Protein AF-A0A0F9EIQ6-F1 (afdb_monomer_lite)

Secondary structure (DSSP, 8-state):
-PPPPPTTS--SSS------S-EEEE-STTTSSTT--EEEEEEES-TTS---EEEEEEETTEEESSS-------TT-------SS--SSSSSHHHHHHHHTSTT--HHHHHHHHHTT--SHHHHHHS-HHHHHHHSTT--HHHHHHHHHHHHHHH--

Structure (mmCIF, N/CA/C/O backbone):
data_AF-A0A0F9EIQ6-F1
#
_entry.id   AF-A0A0F9EIQ6-F1
#
loop_
_atom_site.group_PDB
_atom_site.id
_atom_site.type_symbol
_atom_site.label_atom_id
_atom_site.label_alt_id
_atom_site.label_comp_id
_atom_site.label_asym_id
_atom_site.label_entity_id
_atom_site.label_seq_id
_atom_site.pdbx_PDB_ins_code
_atom_site.Cartn_x
_atom_site.Cartn_y
_atom_site.Cartn_z
_atom_site.occupancy
_atom_site.B_iso_or_equiv
_atom_site.auth_seq_id
_atom_site.auth_comp_id
_atom_site.auth_asym_id
_atom_site.auth_atom_id
_atom_site.pdbx_PDB_model_num
ATOM 1 N N . MET A 1 1 ? 57.413 -4.493 -30.061 1.00 41.44 1 MET A N 1
ATOM 2 C CA . MET A 1 1 ? 56.645 -3.325 -30.537 1.00 41.44 1 MET A CA 1
ATOM 3 C C . MET A 1 1 ? 55.177 -3.690 -30.357 1.00 41.44 1 MET A C 1
ATOM 5 O O . MET A 1 1 ? 54.703 -4.554 -31.079 1.00 41.44 1 MET A O 1
ATOM 9 N N . MET A 1 2 ? 54.536 -3.209 -29.285 1.00 45.44 2 MET A N 1
ATOM 10 C CA . MET A 1 2 ? 53.134 -3.525 -28.964 1.00 45.44 2 MET A CA 1
ATOM 11 C C . MET A 1 2 ? 52.234 -2.839 -29.995 1.00 45.44 2 MET A C 1
ATOM 13 O O . MET A 1 2 ? 52.327 -1.624 -30.164 1.00 45.44 2 MET A O 1
ATOM 17 N N . GLY A 1 3 ? 51.441 -3.623 -30.724 1.00 55.28 3 GLY A N 1
ATOM 18 C CA . GLY A 1 3 ? 50.547 -3.126 -31.766 1.00 55.28 3 GLY A CA 1
ATOM 19 C C . GLY A 1 3 ? 49.452 -2.238 -31.180 1.00 55.28 3 GLY A C 1
ATOM 20 O O . GLY A 1 3 ? 48.788 -2.620 -30.221 1.00 55.28 3 GLY A O 1
ATOM 21 N N . MET A 1 4 ? 49.285 -1.046 -31.754 1.00 56.00 4 MET A N 1
ATOM 22 C CA . MET A 1 4 ? 48.100 -0.212 -31.552 1.00 56.00 4 MET A CA 1
ATOM 23 C C . MET A 1 4 ? 46.878 -0.974 -32.068 1.00 56.00 4 MET A C 1
ATOM 25 O O . MET A 1 4 ? 46.788 -1.232 -33.265 1.00 56.00 4 MET A O 1
ATOM 29 N N . PHE A 1 5 ? 45.945 -1.309 -31.180 1.00 60.25 5 PHE A N 1
ATOM 30 C CA . PHE A 1 5 ? 44.615 -1.758 -31.582 1.00 60.25 5 PHE A CA 1
ATOM 31 C C . PHE A 1 5 ? 43.835 -0.561 -32.137 1.00 60.25 5 PHE A C 1
ATOM 33 O O . PHE A 1 5 ? 43.821 0.517 -31.534 1.00 60.25 5 PHE A O 1
ATOM 40 N N . SER A 1 6 ? 43.222 -0.740 -33.306 1.00 61.97 6 SER A N 1
ATOM 41 C CA . SER A 1 6 ? 42.300 0.236 -33.892 1.00 61.97 6 SER A CA 1
ATOM 42 C C . SER A 1 6 ? 41.037 0.326 -33.031 1.00 61.97 6 SER A C 1
ATOM 44 O O . SER A 1 6 ? 40.617 -0.672 -32.453 1.00 61.97 6 SER A O 1
ATOM 46 N N . SER A 1 7 ? 40.375 1.486 -32.967 1.00 55.81 7 SER A N 1
ATOM 47 C CA . SER A 1 7 ? 39.114 1.651 -32.216 1.00 55.81 7 SER A CA 1
ATOM 48 C C . SER A 1 7 ? 37.985 0.714 -32.672 1.00 55.81 7 SER A C 1
ATOM 50 O O . SER A 1 7 ? 37.005 0.562 -31.952 1.00 55.81 7 SER A O 1
ATOM 52 N N . ASN A 1 8 ? 38.131 0.082 -33.842 1.00 57.69 8 ASN A N 1
ATOM 53 C CA . ASN A 1 8 ? 37.184 -0.886 -34.396 1.00 57.69 8 ASN A CA 1
ATOM 54 C C . ASN A 1 8 ? 37.673 -2.344 -34.322 1.00 57.69 8 ASN A C 1
ATOM 56 O O . ASN A 1 8 ? 37.017 -3.219 -34.886 1.00 57.69 8 ASN A O 1
ATOM 60 N N . ASP A 1 9 ? 38.809 -2.628 -33.677 1.00 55.47 9 ASP A N 1
ATOM 61 C CA . ASP A 1 9 ? 39.235 -4.015 -33.473 1.00 55.47 9 ASP A CA 1
ATOM 62 C C . ASP A 1 9 ? 38.365 -4.693 -32.412 1.00 55.47 9 ASP A C 1
ATOM 64 O O . ASP A 1 9 ? 38.153 -4.173 -31.315 1.00 55.47 9 ASP A O 1
ATOM 68 N N . ALA A 1 10 ? 37.871 -5.889 -32.732 1.00 56.12 10 ALA A N 1
ATOM 69 C CA . ALA A 1 10 ? 37.092 -6.691 -31.802 1.00 56.12 10 ALA A CA 1
ATOM 70 C C . ALA A 1 10 ? 38.003 -7.254 -30.698 1.00 56.12 10 ALA A C 1
ATOM 72 O O . ALA A 1 10 ? 38.812 -8.155 -30.927 1.00 56.12 10 ALA A O 1
ATOM 73 N N . ILE A 1 11 ? 37.856 -6.730 -29.482 1.00 52.25 11 ILE A N 1
ATOM 74 C CA . ILE A 1 11 ? 38.562 -7.200 -28.288 1.00 52.25 11 ILE A CA 1
ATOM 75 C C . ILE A 1 11 ? 37.680 -8.250 -27.593 1.00 52.25 11 ILE A C 1
ATOM 77 O O . ILE A 1 11 ? 36.775 -7.904 -26.840 1.00 52.25 11 ILE A O 1
ATOM 81 N N . GLY A 1 12 ? 37.950 -9.537 -27.832 1.00 43.44 12 GLY A N 1
ATOM 82 C CA . GLY A 1 12 ? 37.394 -10.645 -27.039 1.00 43.44 12 GLY A CA 1
ATOM 83 C C . GLY A 1 12 ? 36.388 -11.543 -27.766 1.00 43.44 12 GLY A C 1
ATOM 84 O O . GLY A 1 12 ? 35.511 -11.093 -28.497 1.00 43.44 12 GLY A O 1
ATOM 85 N N . GLY A 1 13 ? 36.538 -12.854 -27.562 1.00 51.72 13 GLY A N 1
ATOM 86 C CA . GLY A 1 13 ? 35.714 -13.891 -28.175 1.00 51.72 13 GLY A CA 1
ATOM 87 C C . GLY A 1 13 ? 34.242 -13.851 -27.748 1.00 51.72 13 GLY A C 1
ATOM 88 O O . GLY A 1 13 ? 33.916 -13.798 -26.570 1.00 51.72 13 GLY A O 1
ATOM 89 N N . ASN A 1 14 ? 33.376 -13.936 -28.756 1.00 55.25 14 ASN A N 1
ATOM 90 C CA . ASN A 1 14 ? 32.015 -14.471 -28.745 1.00 55.25 14 ASN A CA 1
ATOM 91 C C . ASN A 1 14 ? 31.015 -13.993 -27.670 1.00 55.25 14 ASN A C 1
ATOM 93 O O . ASN A 1 14 ? 30.280 -14.827 -27.167 1.00 55.25 14 ASN A O 1
ATOM 97 N N . ILE A 1 15 ? 30.921 -12.687 -27.391 1.00 53.84 15 ILE A N 1
ATOM 98 C CA . ILE A 1 15 ? 29.646 -11.934 -27.294 1.00 53.84 15 ILE A CA 1
ATOM 99 C C . ILE A 1 15 ? 29.951 -10.488 -27.716 1.00 53.84 15 ILE A C 1
ATOM 101 O O . ILE A 1 15 ? 30.507 -9.705 -26.949 1.00 53.84 15 ILE A O 1
ATOM 105 N N . VAL A 1 16 ? 29.588 -10.125 -28.948 1.00 54.25 16 VAL A N 1
ATOM 106 C CA . VAL A 1 16 ? 29.677 -8.747 -29.451 1.00 54.25 16 VAL A CA 1
ATOM 107 C C . VAL A 1 16 ? 28.388 -8.034 -29.052 1.00 54.25 16 VAL A C 1
ATOM 109 O O . VAL A 1 16 ? 27.379 -8.151 -29.732 1.00 54.25 16 VAL A O 1
ATOM 112 N N . ALA A 1 17 ? 28.435 -7.362 -27.901 1.00 50.94 17 ALA A N 1
ATOM 113 C CA . ALA A 1 17 ? 27.450 -6.404 -27.398 1.00 50.94 17 ALA A CA 1
ATOM 114 C C . ALA A 1 17 ? 25.972 -6.855 -27.420 1.00 50.94 17 ALA A C 1
ATOM 116 O O . ALA A 1 17 ? 25.249 -6.674 -28.397 1.00 50.94 17 ALA A O 1
ATOM 117 N N . HIS A 1 18 ? 25.460 -7.298 -26.268 1.00 53.34 18 HIS A N 1
ATOM 118 C CA . HIS A 1 18 ? 24.023 -7.212 -26.005 1.00 53.34 18 HIS A CA 1
ATOM 119 C C . HIS A 1 18 ? 23.654 -5.728 -25.831 1.00 53.34 18 HIS A C 1
ATOM 121 O O . HIS A 1 18 ? 23.654 -5.196 -24.720 1.00 53.34 18 HIS A O 1
ATOM 127 N N . GLY A 1 19 ? 23.406 -5.034 -26.943 1.00 54.16 19 GLY A N 1
ATOM 128 C CA . GLY A 1 19 ? 22.887 -3.672 -26.924 1.00 54.16 19 GLY A CA 1
ATOM 129 C C . GLY A 1 19 ? 21.518 -3.675 -26.255 1.00 54.16 19 GLY A C 1
ATOM 130 O O . GLY A 1 19 ? 20.565 -4.258 -26.776 1.00 54.16 19 GLY A O 1
ATOM 131 N N . CYS A 1 20 ? 21.409 -3.061 -25.077 1.00 60.97 20 CYS A N 1
ATOM 132 C CA . CYS A 1 20 ? 20.106 -2.787 -24.491 1.00 60.97 20 CYS A CA 1
ATOM 133 C C . CYS A 1 20 ? 19.357 -1.856 -25.453 1.00 60.97 20 CYS A C 1
ATOM 135 O O . CYS A 1 20 ? 19.760 -0.713 -25.634 1.00 60.97 20 CYS A O 1
ATOM 137 N N . HIS A 1 21 ? 18.309 -2.361 -26.107 1.00 66.44 21 HIS A N 1
ATOM 138 C CA . HIS A 1 21 ? 17.502 -1.549 -27.022 1.00 66.44 21 HIS A CA 1
ATOM 139 C C . HIS A 1 21 ? 16.711 -0.503 -26.238 1.00 66.44 21 HIS A C 1
ATOM 141 O O . HIS A 1 21 ? 16.589 0.631 -26.674 1.00 66.44 21 HIS A O 1
ATOM 147 N N . PHE A 1 22 ? 16.255 -0.874 -25.040 1.00 75.62 22 PHE A N 1
ATOM 148 C CA . PHE A 1 22 ? 15.541 -0.006 -24.119 1.00 75.62 22 PHE A CA 1
ATOM 149 C C . PHE A 1 22 ? 16.028 -0.272 -22.699 1.00 75.62 22 PHE A C 1
ATOM 151 O O . PHE A 1 22 ? 16.245 -1.425 -22.312 1.00 75.62 22 PHE A O 1
ATOM 158 N N . ARG A 1 23 ? 16.199 0.786 -21.910 1.00 80.75 23 ARG A N 1
ATOM 159 C CA . ARG A 1 23 ? 16.455 0.683 -20.472 1.00 80.75 23 ARG A CA 1
ATOM 160 C C . ARG A 1 23 ? 15.199 1.072 -19.716 1.00 80.75 23 ARG A C 1
ATOM 162 O O . ARG A 1 23 ? 14.580 2.076 -20.036 1.00 80.75 23 ARG A O 1
ATOM 169 N N . VAL A 1 24 ? 14.841 0.312 -18.688 1.00 82.88 24 VAL A N 1
ATOM 170 C CA . VAL A 1 24 ? 13.757 0.690 -17.776 1.00 82.88 24 VAL A CA 1
ATOM 171 C C . VAL A 1 24 ? 14.379 1.287 -16.523 1.00 82.88 24 VAL A C 1
ATOM 173 O O . VAL A 1 24 ? 15.178 0.638 -15.851 1.00 82.88 24 VAL A O 1
ATOM 176 N N . MET A 1 25 ? 14.034 2.534 -16.216 1.00 83.00 25 MET A N 1
ATOM 177 C CA . MET A 1 25 ? 14.493 3.230 -15.017 1.00 83.00 25 MET A CA 1
ATOM 178 C C . MET A 1 25 ? 13.326 3.418 -14.049 1.00 83.00 25 MET A C 1
ATOM 180 O O . MET A 1 25 ? 12.284 3.960 -14.419 1.00 83.00 25 MET A O 1
ATOM 184 N N . PHE A 1 26 ? 13.512 3.025 -12.788 1.00 84.19 26 PHE A N 1
ATOM 185 C CA . PHE A 1 26 ? 12.566 3.353 -11.722 1.00 84.19 26 PHE A CA 1
ATOM 186 C C . PHE A 1 26 ? 12.800 4.777 -11.223 1.00 84.19 26 PHE A C 1
ATOM 188 O O . PHE A 1 26 ? 13.928 5.162 -10.902 1.00 84.19 26 PHE A O 1
ATOM 195 N N . LYS A 1 27 ? 11.733 5.573 -11.139 1.00 80.44 27 LYS A N 1
ATOM 196 C CA . LYS A 1 27 ? 11.816 6.918 -10.568 1.00 80.44 27 LYS A CA 1
ATOM 197 C C . LYS A 1 27 ? 11.901 6.834 -9.044 1.00 80.44 27 LYS A C 1
ATOM 199 O O . LYS A 1 27 ? 11.150 6.113 -8.400 1.00 80.44 27 LYS A O 1
ATOM 204 N N . THR A 1 28 ? 12.804 7.619 -8.463 1.00 65.44 28 THR A N 1
ATOM 205 C CA . THR A 1 28 ? 13.099 7.653 -7.017 1.00 65.44 28 THR A CA 1
ATOM 206 C C . THR A 1 28 ? 12.010 8.317 -6.168 1.00 65.44 28 THR A C 1
ATOM 208 O O . THR A 1 28 ? 12.019 8.187 -4.941 1.00 65.44 28 THR A O 1
ATOM 211 N N . LYS A 1 29 ? 11.047 9.015 -6.785 1.00 53.81 29 LYS A N 1
ATOM 212 C CA . LYS A 1 29 ? 9.915 9.626 -6.076 1.00 53.81 29 LYS A CA 1
ATOM 213 C C . LYS A 1 29 ? 8.979 8.511 -5.579 1.00 53.81 29 LYS A C 1
ATOM 215 O O . LYS A 1 29 ? 8.260 7.921 -6.374 1.00 53.81 29 LYS A O 1
ATOM 220 N N . GLY A 1 30 ? 9.041 8.219 -4.278 1.00 52.59 30 GLY A N 1
ATOM 221 C CA . GLY A 1 30 ? 8.337 7.102 -3.626 1.00 52.59 30 GLY A CA 1
ATOM 222 C C . GLY A 1 30 ? 9.253 6.116 -2.888 1.00 52.59 30 GLY A C 1
ATOM 223 O O . GLY A 1 30 ? 8.770 5.357 -2.062 1.00 52.59 30 GLY A O 1
ATOM 224 N N . PHE A 1 31 ? 10.574 6.161 -3.109 1.00 49.31 31 PHE A N 1
ATOM 225 C CA . PHE A 1 31 ? 11.525 5.254 -2.441 1.00 49.31 31 PHE A CA 1
ATOM 226 C C . PHE A 1 31 ? 11.902 5.707 -1.019 1.00 49.31 31 PHE A C 1
ATOM 228 O O . PHE A 1 31 ? 12.230 4.895 -0.164 1.00 49.31 31 PHE A O 1
A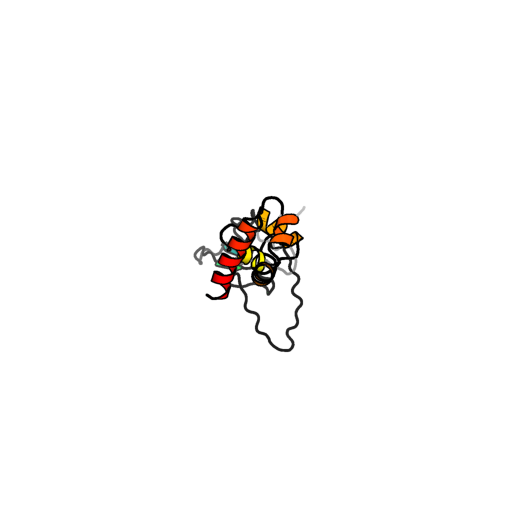TOM 235 N N . SER A 1 32 ? 11.849 7.019 -0.752 1.00 48.25 32 SER A N 1
ATOM 236 C CA . SER A 1 32 ? 12.298 7.607 0.523 1.00 48.25 32 SER A CA 1
ATOM 237 C C . SER A 1 32 ? 11.265 7.519 1.656 1.00 48.25 32 SER A C 1
ATOM 239 O O . SER A 1 32 ? 11.565 7.901 2.783 1.00 48.25 32 SER A O 1
ATOM 241 N N . SER A 1 33 ? 10.061 7.027 1.374 1.00 49.53 33 SER A N 1
ATOM 242 C CA . SER A 1 33 ? 9.023 6.761 2.368 1.00 49.53 33 SER A CA 1
ATOM 243 C C . SER A 1 33 ? 8.269 5.510 1.921 1.00 49.53 33 SER A C 1
ATOM 245 O O . SER A 1 33 ? 7.239 5.616 1.256 1.00 49.53 33 SER A O 1
ATOM 247 N N . ASN A 1 34 ? 8.839 4.334 2.209 1.00 52.38 34 ASN A N 1
ATOM 248 C CA . ASN A 1 34 ? 8.281 2.998 1.941 1.00 52.38 34 ASN A CA 1
ATOM 249 C C . ASN A 1 34 ? 6.964 2.764 2.709 1.00 52.38 34 ASN A C 1
ATOM 251 O O . ASN A 1 34 ? 6.886 1.900 3.568 1.00 52.38 34 ASN A O 1
ATOM 255 N N . ASN A 1 35 ? 5.935 3.560 2.445 1.00 54.59 35 ASN A N 1
ATOM 256 C CA . ASN A 1 35 ? 4.588 3.303 2.946 1.00 54.59 35 ASN A CA 1
ATOM 257 C C . ASN A 1 35 ? 3.709 2.695 1.837 1.00 54.59 35 ASN A C 1
ATOM 259 O O . ASN A 1 35 ? 2.791 1.941 2.112 1.00 54.59 35 ASN A O 1
ATOM 263 N N . SER A 1 36 ? 4.036 2.945 0.563 1.00 61.19 36 SER A N 1
ATOM 264 C CA . SER A 1 36 ? 3.281 2.411 -0.571 1.00 61.19 36 SER A CA 1
ATOM 265 C C . SER A 1 36 ? 4.127 1.462 -1.419 1.00 61.19 36 SER A C 1
ATOM 267 O O . SER A 1 36 ? 5.245 1.792 -1.811 1.00 61.19 36 SER A O 1
ATOM 269 N N . LEU A 1 37 ? 3.553 0.308 -1.771 1.00 73.88 37 LEU A N 1
ATOM 270 C CA . LEU A 1 37 ? 4.121 -0.708 -2.674 1.00 73.88 37 LEU A CA 1
ATOM 271 C C . LEU A 1 37 ? 4.159 -0.268 -4.154 1.00 73.88 37 LEU A C 1
ATOM 273 O O . LEU A 1 37 ? 4.540 -1.040 -5.037 1.00 73.88 37 LEU A O 1
ATOM 277 N N . LYS A 1 38 ? 3.770 0.980 -4.428 1.00 83.75 38 LYS A N 1
ATOM 278 C CA . LYS A 1 38 ? 3.698 1.596 -5.750 1.00 83.75 38 LYS A CA 1
ATOM 279 C C . LYS A 1 38 ? 5.085 1.893 -6.324 1.00 83.75 38 LYS A C 1
ATOM 281 O O . LYS A 1 38 ? 5.918 2.544 -5.693 1.00 83.75 38 LYS A O 1
ATOM 286 N N . ARG A 1 39 ? 5.316 1.485 -7.568 1.00 81.56 39 ARG A N 1
ATOM 287 C CA . ARG A 1 39 ? 6.532 1.726 -8.351 1.00 81.56 39 ARG A CA 1
ATOM 288 C C . ARG A 1 39 ? 6.185 2.445 -9.642 1.00 81.56 39 ARG A C 1
ATOM 290 O O . ARG A 1 39 ? 5.194 2.131 -10.288 1.00 81.56 39 ARG A O 1
ATOM 297 N N . ARG A 1 40 ? 7.024 3.413 -10.011 1.00 85.56 40 ARG A N 1
ATOM 298 C CA . ARG A 1 40 ? 6.909 4.174 -11.255 1.00 85.56 40 ARG A CA 1
ATOM 299 C C . ARG A 1 40 ? 8.130 3.913 -12.122 1.00 85.56 40 ARG A C 1
ATOM 301 O O . ARG A 1 40 ? 9.256 4.156 -11.679 1.00 85.56 40 ARG A O 1
ATOM 308 N N . ALA A 1 41 ? 7.907 3.442 -13.339 1.00 87.06 41 ALA A N 1
ATOM 309 C CA . ALA A 1 41 ? 8.948 3.128 -14.306 1.00 87.06 41 ALA A CA 1
ATOM 310 C C . ALA A 1 41 ? 8.823 4.003 -15.555 1.00 87.06 41 ALA A C 1
ATOM 312 O O . ALA A 1 41 ? 7.720 4.371 -15.955 1.00 87.06 41 ALA A O 1
ATOM 313 N N . ILE A 1 42 ? 9.965 4.319 -16.160 1.00 86.69 42 ILE A N 1
ATOM 314 C CA . ILE A 1 42 ? 10.060 4.966 -17.469 1.00 86.69 42 ILE A CA 1
ATOM 315 C C . ILE A 1 42 ? 10.987 4.180 -18.377 1.00 86.69 42 ILE A C 1
ATOM 317 O O . ILE A 1 42 ? 11.942 3.554 -17.909 1.00 86.69 42 ILE A O 1
ATOM 321 N N . ILE A 1 43 ? 10.735 4.274 -19.676 1.00 86.75 43 ILE A N 1
ATOM 322 C CA . ILE A 1 43 ? 11.679 3.823 -20.689 1.00 86.75 43 ILE A CA 1
ATOM 323 C C . ILE A 1 43 ? 12.701 4.940 -20.941 1.00 86.75 43 ILE A C 1
ATOM 325 O O . ILE A 1 43 ? 12.365 6.116 -21.056 1.00 86.75 43 ILE A O 1
ATOM 329 N N . VAL A 1 44 ? 13.969 4.554 -20.992 1.00 79.38 44 VAL A N 1
ATOM 330 C CA . VAL A 1 44 ? 15.145 5.379 -21.259 1.00 79.38 44 VAL A CA 1
ATOM 331 C C . VAL A 1 44 ? 15.882 4.748 -22.440 1.00 79.38 44 VAL A C 1
ATOM 333 O O . VAL A 1 44 ? 15.797 3.538 -22.653 1.00 79.38 44 VAL A O 1
ATOM 336 N N . ASP A 1 45 ? 16.596 5.562 -23.213 1.00 75.75 45 ASP A N 1
ATOM 337 C CA . ASP A 1 45 ? 17.280 5.163 -24.454 1.00 75.75 45 ASP A CA 1
ATOM 338 C C . ASP A 1 45 ? 16.344 4.696 -25.582 1.00 75.75 45 ASP A C 1
ATOM 340 O O . ASP A 1 45 ? 16.779 4.031 -26.515 1.00 75.75 45 ASP A O 1
ATOM 344 N N . ALA A 1 46 ? 15.069 5.091 -25.532 1.00 78.38 46 ALA A N 1
ATOM 345 C CA . ALA A 1 46 ? 14.117 4.932 -26.628 1.00 78.38 46 ALA A CA 1
ATOM 346 C C . ALA A 1 46 ? 13.836 6.298 -27.279 1.00 78.38 46 ALA A C 1
ATOM 348 O O . ALA A 1 46 ? 12.900 6.972 -26.859 1.00 78.38 46 ALA A O 1
ATOM 349 N N . PRO A 1 47 ? 14.624 6.761 -28.268 1.00 75.25 47 PRO A N 1
ATOM 350 C CA . PRO A 1 47 ? 14.345 8.032 -28.943 1.00 75.25 47 PRO A CA 1
ATOM 351 C C . PRO A 1 47 ? 13.020 8.008 -29.724 1.00 75.25 47 PRO A C 1
ATOM 353 O O . PRO A 1 47 ? 12.392 9.050 -29.888 1.00 75.25 47 PRO A O 1
ATOM 356 N N . ASP A 1 48 ? 12.594 6.823 -30.171 1.00 82.25 48 ASP A N 1
ATOM 357 C CA . ASP A 1 48 ? 11.385 6.627 -30.980 1.00 82.25 48 ASP A CA 1
ATOM 358 C C . ASP A 1 48 ? 10.104 6.463 -30.145 1.00 82.25 48 ASP A C 1
ATOM 360 O O . ASP A 1 48 ? 9.005 6.451 -30.701 1.00 82.25 48 ASP A O 1
ATOM 364 N N . LEU A 1 49 ? 10.221 6.327 -28.819 1.00 73.94 49 LEU A N 1
ATOM 365 C CA . LEU A 1 49 ? 9.078 6.206 -27.917 1.00 73.94 49 LEU A CA 1
ATOM 366 C C . LEU A 1 49 ? 8.992 7.445 -27.018 1.00 73.94 49 LEU A C 1
ATOM 368 O O . LEU A 1 49 ? 10.010 7.884 -26.478 1.00 73.94 49 LEU A O 1
ATOM 372 N N . PRO A 1 50 ? 7.793 8.019 -26.818 1.00 73.00 50 PRO A N 1
ATOM 373 C CA . PRO A 1 50 ? 7.626 9.094 -25.853 1.00 73.00 50 PRO A CA 1
ATOM 374 C C . PRO A 1 50 ? 8.013 8.600 -24.446 1.00 73.00 50 PRO A C 1
ATOM 376 O O . PRO A 1 50 ? 7.778 7.433 -24.122 1.00 73.00 50 PRO A O 1
ATOM 379 N N . PRO A 1 51 ? 8.594 9.464 -23.590 1.00 68.50 51 PRO A N 1
ATOM 380 C CA . PRO A 1 51 ? 8.922 9.119 -22.211 1.00 68.50 51 PRO A CA 1
ATOM 381 C C . PRO A 1 51 ? 7.637 9.037 -21.377 1.00 68.50 51 PRO A C 1
ATOM 383 O O . PRO A 1 51 ? 7.320 9.935 -20.596 1.00 68.50 51 PRO A O 1
ATOM 386 N N . GLU A 1 52 ? 6.877 7.968 -21.578 1.00 81.31 52 GLU A N 1
ATOM 387 C CA . GLU A 1 52 ? 5.693 7.650 -20.796 1.00 81.31 52 GLU A CA 1
ATOM 388 C C . GLU A 1 52 ? 6.084 6.986 -19.475 1.00 81.31 52 GLU A C 1
ATOM 390 O O . GLU A 1 52 ? 7.103 6.299 -19.349 1.00 81.31 52 GLU A O 1
ATOM 395 N N . GLU A 1 53 ? 5.269 7.246 -18.458 1.00 83.69 53 GLU A N 1
ATOM 396 C CA . GLU A 1 53 ? 5.425 6.688 -17.124 1.00 83.69 53 GLU A CA 1
ATOM 397 C C . GLU A 1 53 ? 4.377 5.601 -16.926 1.00 83.69 53 GLU A C 1
ATOM 399 O O . GLU A 1 53 ? 3.190 5.844 -17.129 1.00 83.69 53 GLU A O 1
ATOM 404 N N . THR A 1 54 ? 4.810 4.426 -16.478 1.00 84.75 54 THR A N 1
ATOM 405 C CA . THR A 1 54 ? 3.902 3.366 -16.033 1.00 84.75 54 THR A CA 1
ATOM 406 C C . THR A 1 54 ? 4.007 3.196 -14.529 1.00 84.75 54 THR A C 1
ATOM 408 O O . THR A 1 54 ? 5.087 3.338 -13.943 1.00 84.75 54 THR A O 1
ATOM 411 N N . GLU A 1 55 ? 2.881 2.893 -13.896 1.00 86.88 55 GLU A N 1
ATOM 412 C CA . GLU A 1 55 ? 2.794 2.634 -12.465 1.00 86.88 55 GLU A CA 1
ATOM 413 C C . GLU A 1 55 ? 2.325 1.201 -12.235 1.00 86.88 55 GLU A C 1
ATOM 415 O O . GLU A 1 55 ? 1.434 0.728 -12.928 1.00 86.88 55 GLU A O 1
ATOM 420 N N . PHE A 1 56 ? 2.940 0.516 -11.278 1.00 86.50 56 PHE A N 1
ATOM 421 C CA . PHE A 1 56 ? 2.560 -0.833 -10.863 1.00 86.50 56 PHE A CA 1
ATOM 422 C C . PHE A 1 56 ? 2.802 -1.000 -9.365 1.00 86.50 56 PHE A C 1
ATOM 424 O O . PHE A 1 56 ? 3.533 -0.220 -8.750 1.00 86.50 56 PHE A O 1
ATOM 431 N N . PHE A 1 57 ? 2.215 -2.026 -8.770 1.00 85.56 57 PHE A N 1
ATOM 432 C CA . PHE A 1 57 ? 2.328 -2.345 -7.355 1.00 85.56 57 PHE A CA 1
ATOM 433 C C . PHE A 1 57 ? 3.038 -3.685 -7.193 1.00 85.56 57 PHE A C 1
ATOM 435 O O . PHE A 1 57 ? 2.758 -4.645 -7.911 1.00 85.56 57 PHE A O 1
ATOM 442 N N . ILE A 1 58 ? 3.984 -3.751 -6.258 1.00 82.62 58 ILE A N 1
ATOM 443 C CA . ILE A 1 58 ? 4.592 -5.019 -5.846 1.00 82.62 58 ILE A CA 1
ATOM 444 C C . ILE A 1 58 ? 3.765 -5.544 -4.682 1.00 82.62 58 ILE A C 1
ATOM 446 O O . ILE A 1 58 ? 3.867 -5.041 -3.576 1.00 82.62 58 ILE A O 1
ATOM 450 N N . THR A 1 59 ? 2.922 -6.527 -4.934 1.00 78.69 59 THR A N 1
ATOM 451 C CA . THR A 1 59 ? 2.044 -7.133 -3.935 1.00 78.69 59 THR A CA 1
ATOM 452 C C . THR A 1 59 ? 2.593 -8.477 -3.477 1.00 78.69 59 THR A C 1
ATOM 454 O O . THR A 1 59 ? 3.536 -9.025 -4.049 1.00 78.69 59 THR A O 1
ATOM 457 N N . ALA A 1 60 ? 1.963 -9.031 -2.449 1.00 75.62 60 ALA A N 1
ATOM 458 C CA . ALA A 1 60 ? 2.275 -10.349 -1.922 1.00 75.62 60 ALA A CA 1
ATOM 459 C C . ALA A 1 60 ? 2.100 -11.458 -2.996 1.00 75.62 60 ALA A C 1
ATOM 461 O O . ALA A 1 60 ? 2.856 -12.424 -3.033 1.00 75.62 60 ALA A O 1
ATOM 462 N N . ALA A 1 61 ? 1.166 -11.269 -3.934 1.00 77.50 61 ALA A N 1
ATOM 463 C CA . ALA A 1 61 ? 0.935 -12.164 -5.070 1.00 77.50 61 ALA A CA 1
ATOM 464 C C . ALA A 1 61 ? 1.866 -11.905 -6.278 1.00 77.50 61 ALA A C 1
ATOM 466 O O . ALA A 1 61 ? 1.775 -12.606 -7.284 1.00 77.50 61 ALA A O 1
ATOM 467 N N . GLY A 1 62 ? 2.749 -10.900 -6.213 1.00 81.31 62 GLY A N 1
ATOM 468 C CA . GLY A 1 62 ? 3.609 -10.475 -7.321 1.00 81.31 62 GLY A CA 1
ATOM 469 C C . GLY A 1 62 ? 3.264 -9.079 -7.850 1.00 81.31 62 GLY A C 1
ATOM 470 O O . GLY A 1 62 ? 2.844 -8.205 -7.096 1.00 81.31 62 GLY A O 1
ATOM 471 N N . VAL A 1 63 ? 3.481 -8.832 -9.143 1.00 85.75 63 VAL A N 1
ATOM 472 C CA . VAL A 1 63 ? 3.248 -7.514 -9.765 1.00 85.75 63 VAL A CA 1
ATOM 473 C C . VAL A 1 63 ? 1.783 -7.368 -10.173 1.00 85.75 63 VAL A C 1
ATOM 475 O O . VAL A 1 63 ? 1.253 -8.240 -10.855 1.00 85.75 63 VAL A O 1
ATOM 478 N N . ALA A 1 64 ? 1.155 -6.259 -9.787 1.00 85.75 64 ALA A N 1
ATOM 479 C CA . ALA A 1 64 ? -0.229 -5.945 -10.124 1.00 85.75 64 ALA A CA 1
ATOM 480 C C . ALA A 1 64 ? -0.397 -4.478 -10.539 1.00 85.75 64 ALA A C 1
ATOM 482 O O . ALA A 1 64 ? 0.387 -3.613 -10.147 1.00 85.75 64 ALA A O 1
ATOM 483 N N . ASP A 1 65 ? -1.453 -4.193 -11.299 1.00 86.88 65 ASP A N 1
ATOM 484 C CA . ASP A 1 65 ? -1.808 -2.823 -11.697 1.00 86.88 65 ASP A CA 1
ATOM 485 C C . ASP A 1 65 ? -2.491 -2.046 -10.556 1.00 86.88 65 ASP A C 1
ATOM 487 O O . ASP A 1 65 ? -2.525 -0.814 -10.563 1.00 86.88 65 ASP A O 1
ATOM 491 N N . THR A 1 66 ? -3.001 -2.762 -9.549 1.00 84.06 66 THR A N 1
ATOM 492 C CA . THR A 1 66 ? -3.699 -2.228 -8.372 1.00 84.06 66 THR A CA 1
ATOM 493 C C . THR A 1 66 ? -3.020 -2.642 -7.069 1.00 84.06 66 THR A C 1
ATOM 495 O O . THR A 1 66 ? -2.266 -3.611 -7.013 1.00 84.06 66 THR A O 1
ATOM 498 N N . ASP A 1 67 ? -3.300 -1.901 -5.997 1.00 79.25 67 ASP A N 1
ATOM 499 C CA . ASP A 1 67 ? -2.818 -2.183 -4.639 1.00 79.25 67 ASP A CA 1
ATOM 500 C C . ASP A 1 67 ? -3.425 -3.463 -4.044 1.00 79.25 67 ASP A C 1
ATOM 502 O O . ASP A 1 67 ? -2.798 -4.130 -3.223 1.00 79.25 67 ASP A O 1
ATOM 506 N N . LYS A 1 68 ? -4.634 -3.818 -4.484 1.00 77.62 68 LYS A N 1
ATOM 507 C CA . LYS A 1 68 ? -5.362 -5.022 -4.081 1.00 77.62 68 LYS A CA 1
ATOM 508 C C . LYS A 1 68 ? -5.366 -6.039 -5.212 1.00 77.62 68 LYS A C 1
ATOM 510 O O . LYS A 1 68 ? -5.652 -5.688 -6.357 1.00 77.62 68 LYS A O 1
ATOM 515 N N . VAL A 1 69 ? -5.070 -7.290 -4.869 1.00 74.38 69 VAL A N 1
ATOM 516 C CA . VAL A 1 69 ? -5.139 -8.439 -5.776 1.00 74.38 69 VAL A CA 1
ATOM 517 C C . VAL A 1 69 ? -6.128 -9.433 -5.191 1.00 74.38 69 VAL A C 1
ATOM 519 O O . VAL A 1 69 ? -5.898 -9.965 -4.106 1.00 74.38 69 VAL A O 1
ATOM 522 N N . ASP A 1 70 ? -7.218 -9.676 -5.914 1.00 75.38 70 ASP A N 1
ATOM 523 C CA . ASP A 1 70 ? -8.176 -10.720 -5.570 1.00 75.38 70 ASP A CA 1
ATOM 524 C C . ASP A 1 70 ? -7.621 -12.062 -6.055 1.00 75.38 70 ASP A C 1
ATOM 526 O O . ASP A 1 70 ? -7.539 -12.328 -7.257 1.00 75.38 70 ASP A O 1
ATOM 530 N N . ILE A 1 71 ? -7.191 -12.901 -5.116 1.00 73.06 71 ILE A N 1
ATOM 531 C CA . ILE A 1 71 ? -6.689 -14.240 -5.421 1.00 73.06 71 ILE A CA 1
ATOM 532 C C . ILE A 1 71 ? -7.897 -15.184 -5.466 1.00 73.06 71 ILE A C 1
ATOM 534 O O . ILE A 1 71 ? -8.612 -15.284 -4.469 1.00 73.06 71 ILE A O 1
ATOM 538 N N . PRO A 1 72 ? -8.173 -15.859 -6.596 1.00 76.00 72 PRO A N 1
ATOM 539 C CA . PRO A 1 72 ? -9.309 -16.764 -6.683 1.00 76.00 72 PRO A CA 1
ATOM 540 C C . PRO A 1 72 ? -9.082 -18.009 -5.818 1.00 76.00 72 PRO A C 1
ATOM 542 O O . PRO A 1 72 ? -8.066 -18.692 -5.969 1.00 76.00 72 PRO A O 1
ATOM 545 N N . ASP A 1 73 ? -10.070 -18.339 -4.981 1.00 71.81 73 ASP A N 1
ATOM 546 C CA . ASP A 1 73 ? -10.101 -19.559 -4.165 1.00 71.81 73 ASP A CA 1
ATOM 547 C C . ASP A 1 73 ? -10.257 -20.792 -5.065 1.00 71.81 73 ASP A C 1
ATOM 549 O O . ASP A 1 73 ? -11.350 -21.310 -5.311 1.00 71.81 73 ASP A O 1
ATOM 553 N N . THR A 1 74 ? -9.134 -21.242 -5.614 1.00 77.12 74 THR A N 1
ATOM 554 C CA . THR A 1 74 ? -9.046 -22.446 -6.435 1.00 77.12 74 THR A CA 1
ATOM 555 C C . THR A 1 74 ? -8.450 -23.581 -5.602 1.00 77.12 74 THR A C 1
ATOM 557 O O . THR A 1 74 ? -7.398 -23.409 -4.985 1.00 77.12 74 THR A O 1
ATOM 560 N N . PRO A 1 75 ? -9.104 -24.756 -5.542 1.00 72.88 75 PRO A N 1
ATOM 561 C CA . PRO A 1 75 ? -8.581 -25.883 -4.779 1.00 72.88 75 PRO A CA 1
ATOM 562 C C . PRO A 1 75 ? -7.246 -26.353 -5.381 1.00 72.88 75 PRO A C 1
ATOM 564 O O . PRO A 1 75 ? -7.200 -26.740 -6.548 1.00 72.88 75 PRO A O 1
ATOM 567 N N . GLY A 1 76 ? -6.174 -26.315 -4.579 1.00 72.12 76 GLY A N 1
ATOM 568 C CA . GLY A 1 76 ? -4.798 -26.656 -4.984 1.00 72.12 76 GLY A CA 1
ATOM 569 C C . GLY A 1 76 ? -3.848 -25.464 -5.161 1.00 72.12 76 GLY A C 1
ATOM 570 O O . GLY A 1 76 ? -2.753 -25.643 -5.689 1.00 72.12 76 GLY A O 1
ATOM 571 N N . LEU A 1 77 ? -4.271 -24.260 -4.762 1.00 67.94 77 LEU A N 1
ATOM 572 C CA . LEU A 1 77 ? -3.480 -23.029 -4.795 1.00 67.94 77 LEU A CA 1
ATOM 573 C C . LEU A 1 77 ? -3.195 -22.520 -3.364 1.00 67.94 77 LEU A C 1
ATOM 575 O O . LEU A 1 77 ? -3.530 -21.400 -2.992 1.00 67.94 77 LEU A O 1
ATOM 579 N N . ASP A 1 78 ? -2.619 -23.377 -2.527 1.00 67.75 78 ASP A N 1
ATOM 580 C CA . ASP A 1 78 ? -2.234 -23.108 -1.140 1.00 67.75 78 ASP A CA 1
ATOM 581 C C . ASP A 1 78 ? -0.801 -22.563 -1.059 1.00 67.75 78 ASP A C 1
ATOM 583 O O . ASP A 1 78 ? 0.128 -23.239 -0.627 1.00 67.75 78 ASP A O 1
ATOM 587 N N . PHE A 1 79 ? -0.597 -21.319 -1.498 1.00 70.19 79 PHE A N 1
ATOM 588 C CA . PHE A 1 79 ? 0.663 -20.619 -1.244 1.00 70.19 79 PHE A CA 1
ATOM 589 C C . PHE A 1 79 ? 0.606 -19.841 0.073 1.00 70.19 79 PHE A C 1
ATOM 591 O O . PHE A 1 79 ? -0.243 -18.975 0.286 1.00 70.19 79 PHE A O 1
ATOM 598 N N . GLU A 1 80 ? 1.558 -20.124 0.956 1.00 62.44 80 GLU A N 1
ATOM 599 C CA . GLU A 1 80 ? 1.828 -19.290 2.121 1.00 62.44 80 GLU A CA 1
ATOM 600 C C . GLU A 1 80 ? 2.600 -18.056 1.655 1.00 62.44 80 GLU A C 1
ATOM 602 O O . GLU A 1 80 ? 3.777 -18.125 1.302 1.00 62.44 80 GLU A O 1
ATOM 607 N N . VAL A 1 81 ? 1.918 -16.915 1.587 1.00 64.44 81 VAL A N 1
ATOM 608 C CA . VAL A 1 81 ? 2.560 -15.668 1.180 1.00 64.44 81 VAL A CA 1
ATOM 609 C C . VAL A 1 81 ? 3.217 -15.016 2.393 1.00 64.44 81 VAL A C 1
ATOM 611 O O . VAL A 1 81 ? 2.535 -14.462 3.259 1.00 64.44 81 VAL A O 1
ATOM 614 N N . GLU A 1 82 ? 4.549 -15.065 2.456 1.00 61.03 82 GLU A N 1
ATOM 615 C CA . GLU A 1 82 ? 5.316 -14.341 3.470 1.00 61.03 82 GLU A CA 1
ATOM 616 C C . GLU A 1 82 ? 5.108 -12.827 3.316 1.00 61.03 82 GLU A C 1
ATOM 618 O O . GLU A 1 82 ? 5.377 -12.228 2.270 1.00 61.03 82 GLU A O 1
ATOM 623 N N . LYS A 1 83 ? 4.625 -12.179 4.380 1.00 59.75 83 LYS A N 1
ATOM 624 C CA . LYS A 1 83 ? 4.493 -10.721 4.425 1.00 59.75 83 LYS A CA 1
ATOM 625 C C . LYS A 1 83 ? 5.888 -10.105 4.561 1.00 59.75 83 LYS A C 1
ATOM 627 O O . LYS A 1 83 ? 6.461 -10.096 5.643 1.00 59.75 83 LYS A O 1
ATOM 632 N N . LEU A 1 84 ? 6.425 -9.587 3.455 1.00 56.00 84 LEU A N 1
ATOM 633 C CA . LEU A 1 84 ? 7.770 -8.990 3.387 1.00 56.00 84 LEU A CA 1
ATOM 634 C C . LEU A 1 84 ? 7.907 -7.652 4.139 1.00 56.00 84 LEU A C 1
ATOM 636 O O . LEU A 1 84 ? 9.025 -7.180 4.344 1.00 56.00 84 LEU A O 1
ATOM 640 N N . TYR A 1 85 ? 6.790 -7.043 4.542 1.00 56.22 85 TYR A N 1
ATOM 641 C CA . TYR A 1 85 ? 6.757 -5.792 5.294 1.00 56.22 85 TYR A CA 1
ATOM 642 C C . TYR A 1 85 ? 5.713 -5.897 6.406 1.00 56.22 85 TYR A C 1
ATOM 644 O O . TYR A 1 85 ? 4.604 -6.388 6.184 1.00 56.22 85 TYR A O 1
ATOM 652 N N . GLU A 1 86 ? 6.063 -5.410 7.592 1.00 47.28 86 GLU A N 1
ATOM 653 C CA . GLU A 1 86 ? 5.087 -5.104 8.630 1.00 47.28 86 GLU A CA 1
ATOM 654 C C . GLU A 1 86 ? 4.304 -3.877 8.151 1.00 47.28 86 GLU A C 1
ATOM 656 O O . GLU A 1 86 ? 4.823 -2.762 8.137 1.00 47.28 86 GLU A O 1
ATOM 661 N N .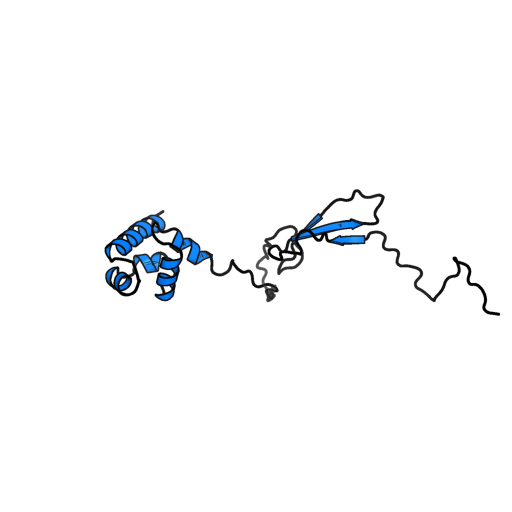 GLU A 1 87 ? 3.071 -4.070 7.683 1.00 45.72 87 GLU A N 1
ATOM 662 C CA . GLU A 1 87 ? 2.147 -2.945 7.590 1.00 45.72 87 GLU A CA 1
ATOM 663 C C . GLU A 1 87 ? 1.916 -2.439 9.017 1.00 45.72 87 GLU A C 1
ATOM 665 O O . GLU A 1 87 ? 1.189 -3.062 9.797 1.00 45.72 87 GLU A O 1
ATOM 670 N N . GLU A 1 88 ? 2.537 -1.314 9.379 1.00 45.44 88 GLU A N 1
ATOM 671 C CA . GLU A 1 88 ? 2.046 -0.508 10.493 1.00 45.44 88 GLU A CA 1
ATOM 672 C C . GLU A 1 88 ? 0.663 0.030 10.104 1.00 45.44 88 GLU A C 1
ATOM 674 O O . GLU A 1 88 ? 0.527 1.107 9.527 1.00 45.44 88 GLU A O 1
ATOM 679 N N . GLY A 1 89 ? -0.359 -0.781 10.384 1.00 50.03 89 GLY A N 1
ATOM 680 C CA . GLY A 1 89 ? -1.770 -0.441 10.232 1.00 50.03 89 GLY A CA 1
ATOM 681 C C . GLY A 1 89 ? -2.474 -1.210 9.119 1.00 50.03 89 GLY A C 1
ATOM 682 O O . GLY A 1 89 ? -2.622 -0.698 8.018 1.00 50.03 89 GLY A O 1
ATOM 683 N N . SER A 1 90 ? -2.974 -2.413 9.432 1.00 46.59 90 SER A N 1
ATOM 684 C CA . SER A 1 90 ? -4.225 -2.914 8.8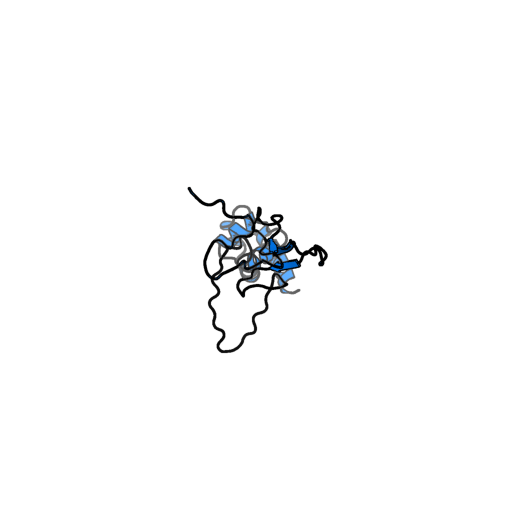19 1.00 46.59 90 SER A CA 1
ATOM 685 C C . SER A 1 90 ? -4.807 -4.185 9.459 1.00 46.59 90 SER A C 1
ATOM 687 O O . SER A 1 90 ? -5.970 -4.499 9.220 1.00 46.59 90 SER A O 1
ATOM 689 N N . THR A 1 91 ? -4.073 -4.928 10.304 1.00 35.41 91 THR A N 1
ATOM 690 C CA . THR A 1 91 ? -4.603 -6.193 10.875 1.00 35.41 91 THR A CA 1
ATOM 691 C C . THR A 1 91 ? -5.265 -6.043 12.266 1.00 35.41 91 THR A C 1
ATOM 693 O O . THR A 1 91 ? -5.950 -6.960 12.709 1.00 35.41 91 THR A O 1
ATOM 696 N N . SER A 1 92 ? -5.206 -4.873 12.922 1.00 46.56 92 SER A N 1
ATOM 697 C CA . SER A 1 92 ? -5.933 -4.591 14.187 1.00 46.56 92 SER A CA 1
ATOM 698 C C . SER A 1 92 ? -6.949 -3.432 14.125 1.00 46.56 92 SER A C 1
ATOM 700 O O . SER A 1 92 ? -7.755 -3.270 15.041 1.00 46.56 92 SER A O 1
ATOM 702 N N . GLU A 1 93 ? -7.001 -2.658 13.034 1.00 46.03 93 GLU A N 1
ATOM 703 C CA . GLU A 1 93 ? -7.833 -1.440 12.953 1.00 46.03 93 GLU A CA 1
ATOM 704 C C . GLU A 1 93 ? -9.346 -1.701 12.863 1.00 46.03 93 GLU A C 1
ATOM 706 O O . GLU A 1 93 ? -10.161 -0.838 13.208 1.00 46.03 93 GLU A O 1
ATOM 711 N N . SER A 1 94 ? -9.753 -2.892 12.414 1.00 51.75 94 SER A N 1
ATOM 712 C CA . SER A 1 94 ? -11.164 -3.197 12.136 1.00 51.75 94 SER A CA 1
ATOM 713 C C . SER A 1 94 ? -12.048 -3.297 13.388 1.00 51.75 94 SER A C 1
ATOM 715 O O . SER A 1 94 ? -13.266 -3.131 13.279 1.00 51.75 94 SER A O 1
ATOM 717 N N . GLN A 1 95 ? -11.466 -3.538 14.568 1.00 53.84 95 GLN A N 1
ATOM 718 C CA . GLN A 1 95 ? -12.180 -3.528 15.854 1.00 53.84 95 GLN A CA 1
ATOM 719 C C . GLN A 1 95 ? -11.984 -2.198 16.593 1.00 53.84 95 GLN A C 1
ATOM 721 O O . GLN A 1 95 ? -12.954 -1.629 17.098 1.00 53.84 95 GLN A O 1
ATOM 726 N N . GLU A 1 96 ? -10.764 -1.646 16.574 1.00 57.72 96 GLU A N 1
ATOM 727 C CA . GLU A 1 96 ? -10.442 -0.365 17.218 1.00 57.72 96 GLU A CA 1
ATOM 728 C C . GLU A 1 96 ? -11.294 0.788 16.671 1.00 57.72 96 GLU A C 1
ATOM 730 O O . GLU A 1 96 ? -11.875 1.561 17.438 1.00 57.72 96 GLU A O 1
ATOM 735 N N . SER A 1 97 ? -11.474 0.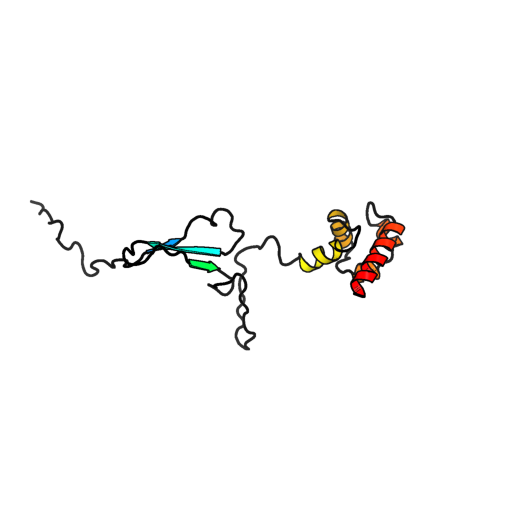845 15.349 1.00 62.72 97 SER A N 1
ATOM 736 C CA . SER A 1 97 ? -12.278 1.885 14.694 1.00 62.72 97 SER A CA 1
ATOM 737 C C . SER A 1 97 ? -13.764 1.803 15.063 1.00 62.72 97 SER A C 1
ATOM 739 O O . SER A 1 97 ? -14.443 2.825 15.179 1.00 62.72 97 SER A O 1
ATOM 741 N N . LYS A 1 98 ? -14.288 0.589 15.290 1.00 72.75 98 LYS A N 1
ATOM 742 C CA . LYS A 1 98 ? -15.707 0.367 15.613 1.00 72.75 98 LYS A CA 1
ATOM 743 C C . LYS A 1 98 ? -16.063 0.844 17.017 1.00 72.75 98 LYS A C 1
ATOM 745 O O . LYS A 1 98 ? -17.135 1.415 17.202 1.00 72.75 98 LYS A O 1
ATOM 750 N N . LEU A 1 99 ? -15.175 0.651 17.994 1.00 74.62 99 LEU A N 1
ATOM 751 C CA . LEU A 1 99 ? -15.396 1.120 19.366 1.00 74.62 99 LEU A CA 1
ATOM 752 C C . LEU A 1 99 ? -15.240 2.641 19.492 1.00 74.62 99 LEU A C 1
ATOM 754 O O . LEU A 1 99 ? -16.039 3.271 20.185 1.00 74.62 99 LEU A O 1
ATOM 758 N N . ILE A 1 100 ? -14.285 3.244 18.773 1.00 80.25 100 ILE A N 1
ATOM 759 C CA . ILE A 1 100 ? -14.109 4.709 18.727 1.00 80.25 100 ILE A CA 1
ATOM 760 C C . ILE A 1 100 ? -15.348 5.411 18.139 1.00 80.25 100 ILE A C 1
ATOM 762 O O . ILE A 1 100 ? -15.662 6.541 18.508 1.00 80.25 100 ILE A O 1
ATOM 766 N N . SER A 1 101 ? -16.105 4.744 17.262 1.00 82.06 101 SER A N 1
ATOM 767 C CA . SER A 1 101 ? -17.341 5.305 16.702 1.00 82.06 101 SER A CA 1
ATOM 768 C C . SER A 1 101 ? -18.440 5.548 17.748 1.00 82.06 101 SER A C 1
ATOM 770 O O . SER A 1 101 ? -19.392 6.285 17.470 1.00 82.06 101 SER A O 1
ATOM 772 N N . VAL A 1 102 ? -18.363 4.940 18.937 1.00 85.12 102 VAL A N 1
ATOM 773 C CA . VAL A 1 102 ? -19.328 5.203 20.009 1.00 85.12 102 VAL A CA 1
ATOM 774 C C . VAL A 1 102 ? -19.055 6.591 20.585 1.00 85.12 102 VAL A C 1
ATOM 776 O O . VAL A 1 102 ? -18.003 6.862 21.162 1.00 85.12 102 VAL A O 1
ATOM 779 N N . LYS A 1 103 ? -20.041 7.484 20.465 1.00 85.94 103 LYS A N 1
ATOM 780 C CA . LYS A 1 103 ? -19.949 8.857 20.971 1.00 85.94 103 LYS A CA 1
ATOM 781 C C . LYS A 1 103 ? -19.513 8.876 22.442 1.00 85.94 103 LYS A C 1
ATOM 783 O O . LYS A 1 103 ? -20.228 8.369 23.309 1.00 85.94 103 LYS A O 1
ATOM 788 N N . GLY A 1 104 ? -18.373 9.519 22.699 1.00 84.94 104 GLY A N 1
ATOM 789 C CA . GLY A 1 104 ? -17.782 9.674 24.029 1.00 84.94 104 GLY A CA 1
ATOM 790 C C . GLY A 1 104 ? -16.628 8.716 24.341 1.00 84.94 104 GLY A C 1
ATOM 791 O O . GLY A 1 104 ? -16.034 8.863 25.405 1.00 84.94 104 GLY A O 1
ATOM 792 N N . ILE A 1 105 ? -16.291 7.783 23.443 1.00 87.06 105 ILE A N 1
ATOM 793 C CA . ILE A 1 105 ? -15.126 6.898 23.570 1.00 87.06 105 ILE A CA 1
ATOM 794 C C . ILE A 1 105 ? -13.979 7.459 22.720 1.00 87.06 105 ILE A C 1
ATOM 796 O O . ILE A 1 105 ? -14.071 7.532 21.498 1.00 87.06 105 ILE A O 1
ATOM 800 N N . GLY A 1 106 ? -12.899 7.891 23.376 1.00 85.06 106 GLY A N 1
ATOM 801 C CA . GLY A 1 106 ? -11.656 8.311 22.716 1.00 85.06 106 GLY A CA 1
ATOM 802 C C . GLY A 1 106 ? -10.588 7.214 22.735 1.00 85.06 106 GLY A C 1
ATOM 803 O O . GLY A 1 106 ? -10.776 6.173 23.363 1.00 85.06 106 GLY A O 1
ATOM 804 N N . LYS A 1 107 ? -9.431 7.475 22.110 1.00 85.31 107 LYS A N 1
ATOM 805 C CA . LYS A 1 107 ? -8.309 6.519 22.032 1.00 85.31 107 LYS A CA 1
ATOM 806 C C . LYS A 1 107 ? -7.878 5.986 23.409 1.00 85.31 107 LYS A C 1
ATOM 808 O O . LYS A 1 107 ? -7.839 4.781 23.605 1.00 85.31 107 LYS A O 1
ATOM 813 N N . GLY A 1 108 ? -7.674 6.870 24.391 1.00 83.50 108 GLY A N 1
ATOM 814 C CA . GLY A 1 108 ? -7.266 6.453 25.742 1.00 83.50 108 GLY A CA 1
ATOM 815 C C . GLY A 1 108 ? -8.332 5.647 26.497 1.00 83.50 108 GLY A C 1
ATOM 816 O O . GLY A 1 108 ? -8.012 4.757 27.277 1.00 83.50 108 GLY A O 1
ATOM 817 N N . THR A 1 109 ? -9.616 5.912 26.244 1.00 86.62 109 THR A N 1
ATOM 818 C CA . THR A 1 109 ? -10.714 5.116 26.814 1.00 86.62 109 THR A CA 1
ATOM 819 C C . THR A 1 109 ? -10.776 3.734 26.173 1.00 86.62 109 THR A C 1
ATOM 821 O O . THR A 1 109 ? -11.009 2.748 26.864 1.00 86.62 109 THR A O 1
ATOM 824 N N . MET A 1 110 ? -10.544 3.660 24.863 1.00 85.00 110 MET A N 1
ATOM 825 C CA . MET A 1 110 ? -10.514 2.410 24.112 1.00 85.00 110 MET A CA 1
ATOM 826 C C . MET A 1 110 ? -9.361 1.506 24.561 1.00 85.00 110 MET A C 1
ATOM 828 O O . MET A 1 110 ? -9.601 0.327 24.791 1.00 85.00 110 MET A O 1
ATOM 832 N N . GLU A 1 111 ? -8.168 2.057 24.803 1.00 87.44 111 GLU A N 1
ATOM 833 C CA . GLU A 1 111 ? -7.033 1.315 25.378 1.00 87.44 111 GLU A CA 1
ATOM 834 C C . GLU A 1 111 ? -7.369 0.729 26.764 1.00 87.44 111 GLU A C 1
ATOM 836 O O . GLU A 1 111 ? -7.019 -0.407 27.080 1.00 87.44 111 GLU A O 1
ATOM 841 N N . GLY A 1 112 ? -8.111 1.473 27.591 1.00 87.00 112 GLY A N 1
ATOM 842 C CA . GLY A 1 112 ? -8.599 0.964 28.874 1.00 87.00 112 GLY A CA 1
ATOM 843 C C . GLY A 1 112 ? -9.646 -0.145 28.725 1.00 87.00 112 GLY A C 1
ATOM 844 O O . GLY A 1 112 ? -9.636 -1.113 29.482 1.00 87.00 112 GLY A O 1
ATOM 845 N N . LEU A 1 113 ? -10.542 -0.035 27.742 1.00 87.00 113 LEU A N 1
ATOM 846 C CA . LEU A 1 113 ? -11.561 -1.050 27.461 1.00 87.00 113 LEU A CA 1
ATOM 847 C C . LEU A 1 113 ? -10.948 -2.329 26.876 1.00 87.00 113 LEU A C 1
ATOM 849 O O . LEU A 1 113 ? -11.335 -3.424 27.287 1.00 87.00 113 LEU A O 1
ATOM 853 N N . SER A 1 114 ? -9.957 -2.207 25.992 1.00 86.44 114 SER A N 1
ATOM 854 C CA . SER A 1 114 ? -9.250 -3.354 25.418 1.00 86.44 114 SER A CA 1
ATOM 855 C C . SER A 1 114 ? -8.440 -4.103 26.479 1.00 86.44 114 SER A C 1
ATOM 857 O O . SER A 1 114 ? -8.486 -5.332 26.517 1.00 86.44 114 SER A O 1
ATOM 859 N N . ALA A 1 115 ? -7.809 -3.391 27.421 1.00 88.12 115 ALA A N 1
ATOM 860 C CA . ALA A 1 115 ? -7.139 -3.995 28.578 1.00 88.12 115 ALA A CA 1
ATOM 861 C C . ALA A 1 115 ? -8.100 -4.769 29.503 1.00 88.12 115 ALA A C 1
ATOM 863 O O . ALA A 1 115 ? -7.694 -5.719 30.172 1.00 88.12 115 ALA A O 1
ATOM 864 N N . LEU A 1 116 ? -9.382 -4.391 29.526 1.00 87.06 116 LEU A N 1
ATOM 865 C CA . LEU A 1 116 ? -10.444 -5.090 30.257 1.00 87.06 116 LEU A CA 1
ATOM 866 C C . LEU A 1 116 ? -11.098 -6.220 29.445 1.00 87.06 116 LEU A C 1
ATOM 868 O O . LEU A 1 116 ? -12.039 -6.849 29.930 1.00 87.06 116 LEU A O 1
ATOM 872 N N . GLY A 1 117 ? -10.606 -6.490 28.233 1.00 85.25 117 GLY A N 1
ATOM 873 C CA . GLY A 1 117 ? -11.115 -7.537 27.350 1.00 85.25 117 GLY A CA 1
ATOM 874 C C . GLY A 1 117 ? -12.377 -7.153 26.575 1.00 85.25 117 GLY A C 1
ATOM 875 O O . GLY A 1 117 ? -13.003 -8.025 25.980 1.00 85.25 117 GLY A O 1
ATOM 876 N N . ILE A 1 118 ? -12.764 -5.874 26.557 1.00 86.38 118 ILE A N 1
ATOM 877 C CA . ILE A 1 118 ? -13.877 -5.390 25.732 1.00 86.38 118 ILE A CA 1
ATOM 878 C C . ILE A 1 118 ? -13.331 -5.086 24.344 1.00 86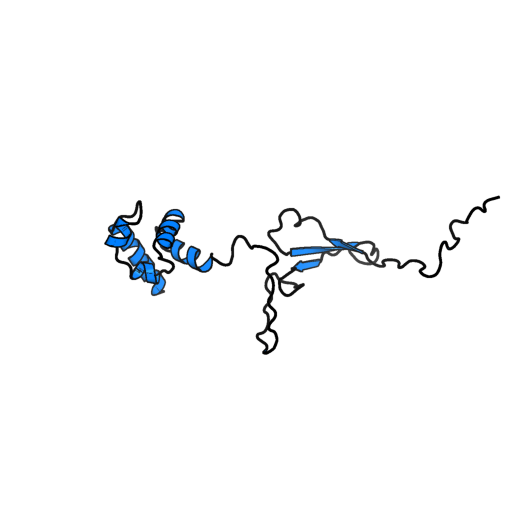.38 118 ILE A C 1
ATOM 880 O O . ILE A 1 118 ? -12.704 -4.052 24.119 1.00 86.38 118 ILE A O 1
ATOM 884 N N . THR A 1 119 ? -13.583 -6.001 23.413 1.00 84.81 119 THR A N 1
ATOM 885 C CA . THR A 1 119 ? -13.074 -5.907 22.037 1.00 84.81 119 THR A CA 1
ATOM 886 C C . THR A 1 119 ? -14.169 -5.593 21.023 1.00 84.81 119 THR A C 1
ATOM 888 O O . THR A 1 119 ? -13.873 -5.095 19.940 1.00 84.81 119 THR A O 1
ATOM 891 N N . SER A 1 120 ? -15.439 -5.812 21.381 1.00 87.38 120 SER A N 1
ATOM 892 C CA . SER A 1 120 ? -16.587 -5.569 20.509 1.00 87.38 120 SER A CA 1
ATOM 893 C C . SER A 1 120 ? -17.651 -4.661 21.132 1.00 87.38 120 SER A C 1
ATOM 895 O O . SER A 1 120 ? -17.791 -4.547 22.351 1.00 87.38 120 SER A O 1
ATOM 897 N N . ILE A 1 121 ? -18.477 -4.049 20.275 1.00 87.06 121 ILE A N 1
ATOM 898 C CA . ILE A 1 121 ? -19.646 -3.249 20.682 1.00 87.06 121 ILE A CA 1
ATOM 899 C C . ILE A 1 121 ? -20.615 -4.102 21.517 1.00 87.06 121 ILE A C 1
ATOM 901 O O . ILE A 1 121 ? -21.210 -3.607 22.473 1.00 87.06 121 ILE A O 1
ATOM 905 N N . MET A 1 122 ? -20.750 -5.393 21.198 1.00 86.69 122 MET A N 1
ATOM 906 C CA . MET A 1 122 ? -21.603 -6.309 21.962 1.00 86.69 122 MET A CA 1
ATOM 907 C C . MET A 1 122 ? -21.061 -6.578 23.368 1.00 86.69 122 MET A C 1
ATOM 909 O O . MET A 1 122 ? -21.844 -6.611 24.317 1.00 86.69 122 MET A O 1
ATOM 913 N N . ASP A 1 123 ? -19.741 -6.696 23.518 1.00 88.69 123 ASP A N 1
ATOM 914 C CA . ASP A 1 123 ? -19.099 -6.872 24.826 1.00 88.69 123 ASP A CA 1
ATOM 915 C C . ASP A 1 123 ? -19.374 -5.653 25.712 1.00 88.69 123 ASP A C 1
ATOM 917 O O . ASP A 1 123 ? -19.766 -5.792 26.869 1.00 88.69 123 ASP A O 1
ATOM 921 N N . LEU A 1 124 ? -19.270 -4.448 25.137 1.00 88.25 124 LEU A N 1
ATOM 922 C CA . LEU A 1 124 ? -19.567 -3.198 25.835 1.00 88.25 124 LEU A CA 1
ATOM 923 C C . LEU A 1 124 ? -21.037 -3.116 26.277 1.00 88.25 124 LEU A C 1
ATOM 925 O O . LEU A 1 124 ? -21.327 -2.666 27.386 1.00 88.25 124 LEU A O 1
ATOM 929 N N . VAL A 1 125 ? -21.970 -3.538 25.417 1.00 89.44 125 VAL A N 1
ATOM 930 C CA . VAL A 1 125 ? -23.417 -3.507 25.691 1.00 89.44 125 VAL A CA 1
ATOM 931 C C . VAL A 1 125 ? -23.826 -4.507 26.776 1.00 89.44 125 VAL A C 1
ATOM 933 O O . VAL A 1 125 ? -24.743 -4.209 27.543 1.00 89.44 125 VAL A O 1
ATOM 936 N N . ASN A 1 126 ? -23.169 -5.665 26.836 1.00 89.06 126 ASN A N 1
ATOM 937 C CA . ASN A 1 126 ? -23.473 -6.732 27.794 1.00 89.06 126 ASN A CA 1
ATOM 938 C C . ASN A 1 126 ? -22.738 -6.579 29.133 1.00 89.06 126 ASN A C 1
ATOM 940 O O . ASN A 1 126 ? -23.130 -7.203 30.118 1.00 89.06 126 ASN A O 1
ATOM 944 N N . ALA A 1 127 ? -21.680 -5.771 29.181 1.00 88.19 127 ALA A N 1
ATOM 945 C CA . ALA A 1 127 ? -20.919 -5.535 30.397 1.00 88.19 127 ALA A CA 1
ATOM 946 C C . ALA A 1 127 ? -21.733 -4.798 31.475 1.00 88.19 127 ALA A C 1
ATOM 948 O O . ALA A 1 127 ? -22.618 -3.986 31.193 1.00 88.19 127 ALA A O 1
ATOM 949 N N . ASN A 1 128 ? -21.393 -5.052 32.738 1.00 89.00 128 ASN A N 1
ATOM 950 C CA . ASN A 1 128 ? -22.000 -4.365 33.869 1.00 89.00 128 ASN A CA 1
ATOM 951 C C . ASN A 1 128 ? -21.393 -2.952 34.027 1.00 89.00 128 ASN A C 1
ATOM 953 O O . ASN A 1 128 ? -20.172 -2.833 34.175 1.00 89.00 128 ASN A O 1
ATOM 957 N N . PRO A 1 129 ? -22.203 -1.875 34.014 1.00 87.19 129 PRO A N 1
ATOM 958 C CA . PRO A 1 129 ? -21.700 -0.505 34.107 1.00 87.19 129 PRO A CA 1
ATOM 959 C C . PRO A 1 129 ? -20.940 -0.206 35.406 1.00 87.19 129 PRO A C 1
ATOM 961 O O . PRO A 1 129 ? -19.971 0.557 35.376 1.00 87.19 129 PRO A O 1
ATOM 964 N N . ASP A 1 130 ? -21.331 -0.813 36.529 1.00 88.12 130 ASP A N 1
ATOM 965 C CA . ASP A 1 130 ? -20.673 -0.575 37.819 1.00 88.12 130 ASP A CA 1
ATOM 966 C C . ASP A 1 130 ? -19.268 -1.203 37.849 1.00 88.12 130 ASP A C 1
ATOM 968 O O . ASP A 1 130 ? -18.294 -0.557 38.250 1.00 88.12 130 ASP A O 1
ATOM 972 N N . ASP A 1 131 ? -19.131 -2.413 37.300 1.00 86.69 131 ASP A N 1
ATOM 973 C CA . ASP A 1 131 ? -17.850 -3.121 37.198 1.00 86.69 131 ASP A CA 1
ATOM 974 C C . ASP A 1 131 ? -16.873 -2.420 36.247 1.00 86.69 131 ASP A C 1
ATOM 976 O O . ASP A 1 131 ? -15.670 -2.383 36.509 1.00 86.69 131 ASP A O 1
ATOM 980 N N . LEU A 1 132 ? -17.370 -1.819 35.162 1.00 85.12 132 LEU A N 1
ATOM 981 C CA . LEU A 1 132 ? -16.530 -1.041 34.251 1.00 85.12 132 LEU A CA 1
ATOM 982 C C . LEU A 1 132 ? -16.088 0.282 34.861 1.00 85.12 132 LEU A C 1
ATOM 984 O O . LEU A 1 132 ? -14.922 0.639 34.736 1.00 85.12 132 LEU A O 1
ATOM 988 N N . SER A 1 133 ? -16.979 0.985 35.558 1.00 86.31 133 SER A N 1
ATOM 989 C CA . SER A 1 133 ? -16.634 2.268 36.180 1.00 86.31 133 SER A CA 1
ATOM 990 C C . SER A 1 133 ? -15.619 2.144 37.322 1.00 86.31 133 SER A C 1
ATOM 992 O O . SER A 1 133 ? -14.841 3.062 37.556 1.00 86.31 133 SER A O 1
ATOM 994 N N . SER A 1 134 ? -15.588 1.002 38.017 1.00 85.75 134 SER A N 1
ATOM 995 C CA . SER A 1 134 ? -14.613 0.759 39.089 1.00 85.75 134 SER A CA 1
ATOM 996 C C . SER A 1 134 ? -13.215 0.420 38.568 1.00 85.75 134 SER A C 1
ATOM 998 O O . SER A 1 134 ? -12.223 0.729 39.227 1.00 85.75 134 SER A O 1
ATOM 1000 N N . LYS A 1 135 ? -13.124 -0.200 37.386 1.00 86.25 135 LYS A N 1
ATOM 1001 C CA . LYS A 1 135 ? -11.854 -0.622 36.777 1.00 86.25 135 LYS A CA 1
ATOM 1002 C C . LYS A 1 135 ? -11.290 0.396 35.788 1.00 86.25 135 LYS A C 1
ATOM 1004 O O . LYS A 1 135 ? -10.078 0.445 35.593 1.00 86.25 135 LYS A O 1
ATOM 1009 N N . LEU A 1 136 ? -12.148 1.200 35.162 1.00 85.00 136 LEU A N 1
ATOM 1010 C CA . LEU A 1 136 ? -11.761 2.189 34.166 1.00 85.00 136 LEU A CA 1
ATOM 1011 C C . LEU A 1 136 ? -11.541 3.561 34.814 1.00 85.00 136 LEU A C 1
ATOM 1013 O O . LEU A 1 136 ? -12.467 4.213 35.293 1.00 85.00 136 LEU A O 1
ATOM 1017 N N . SER A 1 137 ? -10.296 4.025 34.772 1.00 77.69 137 SER A N 1
ATOM 1018 C CA . SER A 1 137 ? -9.913 5.372 35.196 1.00 77.69 137 SER A CA 1
ATOM 1019 C C . SER A 1 137 ? -10.679 6.444 34.404 1.00 77.69 137 SER A C 1
ATOM 1021 O O . SER A 1 137 ? -10.620 6.481 33.176 1.00 77.69 137 SER A O 1
ATOM 1023 N N . GLY A 1 138 ? -11.397 7.329 35.103 1.00 78.38 138 GLY A N 1
ATOM 1024 C CA . GLY A 1 138 ? -12.036 8.508 34.503 1.00 78.38 138 GLY A CA 1
ATOM 1025 C C . GLY A 1 138 ? -13.431 8.295 33.901 1.00 78.38 138 GLY A C 1
ATOM 1026 O O . GLY A 1 138 ? -13.984 9.242 33.343 1.00 78.38 138 GLY A O 1
ATOM 1027 N N . ALA A 1 139 ? -14.032 7.108 34.036 1.00 82.94 139 ALA A N 1
ATOM 1028 C CA . ALA A 1 139 ? -15.398 6.838 33.583 1.00 82.94 139 ALA A CA 1
ATOM 1029 C C . ALA A 1 139 ? -16.345 6.597 34.767 1.00 82.94 139 ALA A C 1
ATOM 1031 O O . ALA A 1 139 ? -16.142 5.691 35.567 1.00 82.94 139 ALA A O 1
ATOM 1032 N N . SER A 1 140 ? -17.415 7.388 34.873 1.00 86.69 140 SER A N 1
ATOM 1033 C CA . SER A 1 140 ? -18.468 7.142 35.870 1.00 86.69 140 SER A CA 1
ATOM 1034 C C . SER A 1 140 ? -19.473 6.100 35.368 1.00 86.69 140 SER A C 1
ATOM 1036 O O . SER A 1 140 ? -19.652 5.955 34.157 1.00 86.69 140 SER A O 1
ATOM 1038 N N . SER A 1 141 ? -20.206 5.433 36.266 1.00 87.69 141 SER A N 1
ATOM 1039 C CA . SER A 1 141 ? -21.278 4.492 35.882 1.00 87.69 141 SER A CA 1
ATOM 1040 C C . SER A 1 141 ? -22.319 5.131 34.951 1.00 87.69 141 SER A C 1
ATOM 1042 O O . SER A 1 141 ? -22.791 4.504 34.003 1.00 87.69 141 SER A O 1
ATOM 1044 N N . LYS A 1 142 ? -22.607 6.427 35.139 1.00 89.38 142 LYS A N 1
ATOM 1045 C CA . LYS A 1 142 ? -23.470 7.215 34.243 1.00 89.38 142 LYS A CA 1
ATOM 1046 C C . LYS A 1 142 ? -22.887 7.356 32.836 1.00 89.38 142 LYS A C 1
ATOM 1048 O O . LYS A 1 142 ? -23.623 7.234 31.863 1.00 89.38 142 LYS A O 1
ATOM 1053 N N . THR A 1 143 ? -21.582 7.593 32.734 1.00 89.44 143 THR A N 1
ATOM 1054 C CA . THR A 1 143 ? -20.871 7.717 31.454 1.00 89.44 143 THR A CA 1
ATOM 1055 C C . THR A 1 143 ? -20.900 6.393 30.689 1.00 89.44 143 THR A C 1
ATOM 1057 O O . THR A 1 143 ? -21.197 6.375 29.497 1.00 89.44 143 THR A O 1
ATOM 1060 N N . VAL A 1 144 ? -20.685 5.273 31.386 1.00 89.88 144 VAL A N 1
ATOM 1061 C CA . VAL A 1 144 ? -20.740 3.932 30.784 1.00 89.88 144 VAL A CA 1
ATOM 1062 C C . VAL A 1 144 ? -22.150 3.605 30.280 1.00 89.88 144 VAL A C 1
ATOM 1064 O O . VAL A 1 144 ? -22.302 3.106 29.167 1.00 89.88 144 VAL A O 1
ATOM 1067 N N . LEU A 1 145 ? -23.197 3.954 31.038 1.00 91.62 145 LEU A N 1
ATOM 1068 C CA . LEU A 1 145 ? -24.589 3.800 30.594 1.00 91.62 145 LEU A CA 1
ATOM 1069 C C . LEU A 1 145 ? -24.894 4.603 29.320 1.00 91.62 145 LEU A C 1
ATOM 1071 O O . LEU A 1 145 ? -25.628 4.133 28.446 1.00 91.62 145 LEU A O 1
ATOM 1075 N N . GLU A 1 146 ? -24.334 5.806 29.193 1.00 92.19 146 GLU A N 1
ATOM 1076 C CA . GLU A 1 146 ? -24.478 6.626 27.990 1.00 92.19 146 GLU A CA 1
ATOM 1077 C C . GLU A 1 146 ? -23.782 5.979 26.784 1.00 92.19 146 GLU A C 1
ATOM 1079 O O . GLU A 1 146 ? -24.385 5.876 25.711 1.00 92.19 146 GLU A O 1
ATOM 1084 N N . TRP A 1 147 ? -22.569 5.446 26.968 1.00 91.69 147 TRP A N 1
ATOM 1085 C CA . TRP A 1 147 ? -21.871 4.677 25.934 1.00 91.69 147 TRP A CA 1
ATOM 1086 C C . TRP A 1 147 ? -22.666 3.446 25.499 1.00 91.69 147 TRP A C 1
ATOM 1088 O O . TRP A 1 147 ? -22.843 3.231 24.303 1.00 91.69 147 TRP A O 1
ATOM 1098 N N . GLN A 1 148 ? -23.228 2.684 26.440 1.00 92.00 148 GLN A N 1
ATOM 1099 C CA . GLN A 1 148 ? -24.069 1.523 26.137 1.00 92.00 148 GLN A CA 1
ATOM 1100 C C . GLN A 1 148 ? -25.342 1.904 25.374 1.00 92.00 148 GLN A C 1
ATOM 1102 O O . GLN A 1 148 ? -25.768 1.179 24.472 1.00 92.00 148 GLN A O 1
ATOM 1107 N N . LYS A 1 149 ? -25.961 3.044 25.701 1.00 91.81 149 LYS A N 1
ATOM 1108 C CA . LYS A 1 149 ? -27.137 3.550 24.981 1.00 91.81 149 LYS A CA 1
ATOM 1109 C C . LYS A 1 149 ? -26.789 3.925 23.539 1.00 91.81 149 LYS A C 1
ATOM 1111 O O . LYS A 1 149 ? -27.524 3.547 22.627 1.00 91.81 149 LYS A O 1
ATOM 1116 N N . ASN A 1 150 ? -25.669 4.616 23.337 1.00 89.88 150 ASN A N 1
ATOM 1117 C CA . ASN A 1 150 ? -25.177 4.987 22.010 1.00 89.88 150 ASN A CA 1
ATOM 1118 C C . ASN A 1 150 ? -24.787 3.742 21.195 1.00 89.88 150 ASN A C 1
ATOM 1120 O O . ASN A 1 150 ? -25.185 3.613 20.040 1.00 89.88 150 ASN A O 1
ATOM 1124 N N . ALA A 1 151 ? -24.108 2.780 21.822 1.00 88.94 151 ALA A N 1
ATOM 1125 C CA . ALA A 1 151 ? -23.747 1.494 21.232 1.00 88.94 151 ALA A CA 1
ATOM 1126 C C . ALA A 1 151 ? -24.978 0.684 20.785 1.00 88.94 151 ALA A C 1
ATOM 1128 O O . ALA A 1 151 ? -25.018 0.194 19.659 1.00 88.94 151 ALA A O 1
ATOM 1129 N N . LYS A 1 152 ? -26.034 0.610 21.611 1.00 88.94 152 LYS A N 1
ATOM 1130 C CA . LYS A 1 152 ? -27.312 -0.030 21.234 1.00 88.94 152 LYS A CA 1
ATOM 1131 C C . LYS A 1 152 ? -27.969 0.621 20.013 1.00 88.94 152 LYS A C 1
ATOM 1133 O O . LYS A 1 152 ? -28.659 -0.071 19.269 1.00 88.94 152 LYS A O 1
ATOM 1138 N N . GLY A 1 153 ? -27.776 1.927 1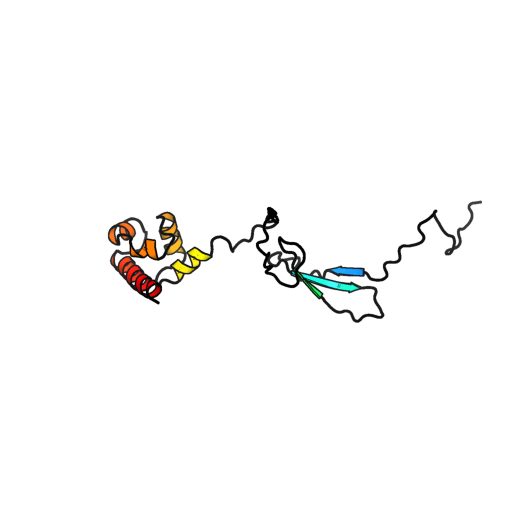9.819 1.00 84.75 153 GLY A N 1
ATOM 1139 C CA . GLY A 1 153 ? -28.237 2.641 18.627 1.00 84.75 153 GLY A CA 1
ATOM 1140 C C . GLY A 1 153 ? -27.520 2.190 17.354 1.00 84.75 153 GLY A C 1
ATOM 1141 O O . GLY A 1 153 ? -28.166 2.045 16.325 1.00 84.75 153 GLY A O 1
ATOM 1142 N N . LEU A 1 154 ? -26.220 1.899 17.444 1.00 83.56 154 LEU A N 1
ATOM 1143 C CA . LEU A 1 154 ? -25.401 1.431 16.318 1.00 83.56 154 LEU A CA 1
ATOM 1144 C C . LEU A 1 154 ? -25.653 -0.038 15.957 1.00 83.56 154 LEU A C 1
ATOM 1146 O O . LEU A 1 154 ? -25.515 -0.410 14.803 1.00 83.56 154 LEU A O 1
ATOM 1150 N N . VAL A 1 155 ? -26.036 -0.871 16.929 1.00 81.19 155 VAL A N 1
ATOM 1151 C CA . VAL A 1 155 ? -26.348 -2.298 16.707 1.00 81.19 155 VAL A CA 1
ATOM 1152 C C . VAL A 1 155 ? -27.711 -2.507 16.036 1.00 81.19 155 VAL A C 1
ATOM 1154 O O . VAL A 1 155 ? -27.929 -3.523 15.384 1.00 81.19 155 VAL A O 1
ATOM 1157 N N . LYS A 1 156 ? -28.652 -1.578 16.235 1.00 67.88 156 LYS A N 1
ATOM 1158 C CA . LYS A 1 156 ? -30.006 -1.645 15.657 1.00 67.88 156 LYS A CA 1
ATOM 1159 C C . LYS A 1 156 ? -30.132 -0.962 14.289 1.00 67.88 156 LYS A C 1
ATOM 1161 O O . LYS A 1 156 ? -31.230 -0.991 13.737 1.00 67.88 156 LYS A O 1
ATOM 1166 N N . ALA A 1 157 ? -29.072 -0.308 13.817 1.00 52.28 157 ALA A N 1
ATOM 1167 C CA . ALA A 1 157 ? -29.037 0.429 12.557 1.00 52.28 157 ALA A CA 1
ATOM 1168 C C . ALA A 1 157 ? -28.602 -0.462 11.388 1.00 52.28 157 ALA A C 1
ATOM 1170 O O . ALA A 1 157 ? -27.804 -1.396 11.626 1.00 52.28 157 ALA A O 1
#

Radius of gyration: 29.89 Å; chains: 1; bounding box: 87×36×74 Å

Foldseek 3Di:
DDDDDDPPDDDDDDDDDPPPCWDKDWDCVQVVDVLFQKIKIFIDNNPPDDGDIQIWGQDLVGIGSDSDDDDDPDPPPDDDRDDPDPNPDDPLVPQLVQLCPQPPQDPLNSVQCVVVVNRHLVSLLPDQLVVSCVRGPPADSVNSVSSNVSSVVVVVD

Organism: NCBI:txid412755

Sequence (157 aa):
MMGMFSSNDAIGGNIVAHGCHFRVMFKTKGFSSNNSLKRRAIIVDAPDLPPEETEFFITAAGVADTDKVDIPDTPGLDFEVEKLYEEEGSTSESQESKLISVKGIGKGTMEGLSALGITSIMDLVNANPDDLSSKLSGASSKTVLEWQKNAKGLVKA

pLDDT: mean 73.76, std 14.86, range [35.41, 92.19]

InterPro domains:
  IPR013632 Rad51-like, C-terminal [PF08423] (7-65)
  IPR027417 P-loop containing nucleoside triphosphate hydrolase [G3DSA:3.40.50.300] (2-65)
  IPR060101 SAM-like helix-hairpin-helix tandem [PF14520] (98-149)